Protein AF-A0A3D1TDF5-F1 (afdb_monomer)

Foldseek 3Di:
DDQCVQQPPCVVVLVVCVVQVVVVHDDDDDDDPPNCPVVSQVNVCVVVVHDDDDDDDDPPDDPCNVVPDDDD

Mean predicted aligned error: 4.63 Å

Sequence (72 aa):
MEIGKAMVGQQEIVEATLTAMLAGGHVLLEGVPGLGKTLLVKTLSQVLELPFQRIQFTPDLMPSDITGTDVL

pLDDT: mean 90.36, std 7.16, range [58.84, 97.81]

Structure (mmCIF, N/CA/C/O backbone):
data_AF-A0A3D1TDF5-F1
#
_entry.id   AF-A0A3D1TDF5-F1
#
loop_
_atom_site.group_PDB
_atom_site.id
_atom_site.type_symbol
_atom_site.label_atom_id
_atom_site.label_alt_id
_atom_site.label_comp_id
_atom_site.label_asym_id
_atom_site.label_entity_id
_atom_site.label_seq_id
_atom_site.pdbx_PDB_ins_code
_atom_site.Cartn_x
_atom_site.Cartn_y
_atom_site.Cartn_z
_atom_site.occupancy
_atom_site.B_iso_or_equiv
_atom_site.auth_seq_id
_atom_site.auth_comp_id
_atom_site.auth_asym_id
_atom_site.auth_atom_id
_atom_site.pdbx_PDB_model_num
ATOM 1 N N . MET A 1 1 ? -3.731 -8.897 15.742 1.00 65.19 1 MET A N 1
ATOM 2 C CA . MET A 1 1 ? -3.366 -7.463 15.618 1.00 65.19 1 MET A CA 1
ATOM 3 C C . MET A 1 1 ? -4.610 -6.729 15.138 1.00 65.19 1 MET A C 1
ATOM 5 O O . MET A 1 1 ? -5.421 -7.378 14.500 1.00 65.19 1 MET A O 1
ATOM 9 N N . GLU A 1 2 ? -4.810 -5.450 15.450 1.00 82.12 2 GLU A N 1
ATOM 10 C CA . GLU A 1 2 ? -5.926 -4.666 14.887 1.00 82.12 2 GLU A CA 1
ATOM 11 C C . GLU A 1 2 ? -5.381 -3.412 14.200 1.00 82.12 2 GLU A C 1
ATOM 13 O O . GLU A 1 2 ? -4.341 -2.890 14.613 1.00 82.12 2 GLU A O 1
ATOM 18 N N . ILE A 1 3 ? -6.071 -2.931 13.162 1.00 84.75 3 ILE A N 1
ATOM 19 C CA . ILE A 1 3 ? -5.565 -1.848 12.304 1.00 84.75 3 ILE A CA 1
ATOM 20 C C . ILE A 1 3 ? -5.356 -0.556 13.107 1.00 84.75 3 ILE A C 1
ATOM 22 O O . ILE A 1 3 ? -4.295 0.060 13.011 1.00 84.75 3 ILE A O 1
ATOM 26 N N . GLY A 1 4 ? -6.310 -0.194 13.970 1.00 82.00 4 GLY A N 1
ATOM 27 C CA . GLY A 1 4 ? -6.257 1.038 14.767 1.00 82.00 4 GLY A CA 1
ATOM 28 C C . GLY A 1 4 ? -5.103 1.107 15.776 1.00 82.00 4 GLY A C 1
ATOM 29 O O . GLY A 1 4 ? -4.680 2.201 16.137 1.00 82.00 4 GLY A O 1
ATOM 30 N N . LYS A 1 5 ? -4.534 -0.037 16.191 1.00 84.69 5 LYS A N 1
ATOM 31 C CA . LYS A 1 5 ? -3.335 -0.068 17.052 1.00 84.69 5 LYS A CA 1
ATOM 32 C C . LYS A 1 5 ? -2.043 0.215 16.287 1.00 84.69 5 LYS A C 1
ATOM 34 O O . LYS A 1 5 ? -1.087 0.698 16.884 1.00 84.69 5 LYS A O 1
ATOM 39 N N . ALA A 1 6 ? -1.994 -0.111 14.996 1.00 84.56 6 ALA A N 1
ATOM 40 C CA . ALA A 1 6 ? -0.811 0.092 14.160 1.00 84.56 6 ALA A CA 1
ATOM 41 C C . ALA A 1 6 ? -0.844 1.432 13.405 1.00 84.56 6 ALA A C 1
ATOM 43 O O . ALA A 1 6 ? 0.204 2.023 13.161 1.00 84.56 6 ALA A O 1
ATOM 44 N N . MET A 1 7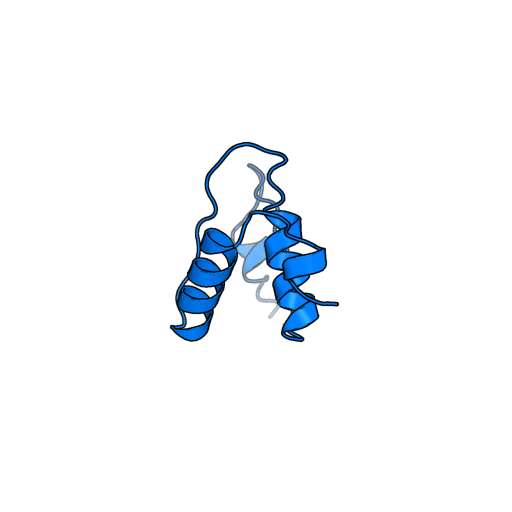 ? -2.041 1.908 13.043 1.00 86.12 7 MET A N 1
ATOM 45 C CA . MET A 1 7 ? -2.266 3.074 12.184 1.00 86.12 7 MET A CA 1
ATOM 46 C C . MET A 1 7 ? -3.084 4.147 12.919 1.00 86.12 7 MET A C 1
ATOM 48 O O . MET A 1 7 ? -4.282 4.307 12.689 1.00 86.12 7 MET A O 1
ATOM 52 N N . VAL A 1 8 ? -2.439 4.893 13.818 1.00 86.12 8 VAL A N 1
ATOM 53 C CA . VAL A 1 8 ? -3.098 5.963 14.589 1.00 86.12 8 VAL A CA 1
ATOM 54 C C . VAL A 1 8 ? -3.289 7.210 13.719 1.00 86.12 8 VAL A C 1
ATOM 56 O O . VAL A 1 8 ? -2.339 7.690 13.105 1.00 86.12 8 VAL A O 1
ATOM 59 N N . GLY A 1 9 ? -4.513 7.746 13.675 1.00 86.19 9 GLY A N 1
ATOM 60 C CA . GLY A 1 9 ? -4.834 8.988 12.953 1.00 86.19 9 GLY A CA 1
ATOM 61 C C . GLY A 1 9 ? -4.910 8.857 11.426 1.00 86.19 9 GLY A C 1
ATOM 62 O O . GLY A 1 9 ? -4.946 9.867 10.737 1.00 86.19 9 GLY A O 1
ATOM 63 N N . GLN A 1 10 ? -4.932 7.630 10.897 1.00 88.19 10 GLN A N 1
ATOM 64 C CA . GLN A 1 10 ? -4.918 7.331 9.458 1.00 88.19 10 GLN A CA 1
ATOM 65 C C . GLN A 1 10 ? -6.185 6.568 9.037 1.00 88.19 10 GLN A C 1
ATOM 67 O O . GLN A 1 10 ? -6.124 5.576 8.316 1.00 88.19 10 GLN A O 1
ATOM 72 N N . GLN A 1 11 ? -7.346 6.975 9.546 1.00 89.88 11 GLN A N 1
ATOM 73 C CA . GLN A 1 11 ? -8.575 6.197 9.380 1.00 89.88 11 GLN A CA 1
ATOM 74 C C . GLN A 1 11 ? -9.137 6.259 7.952 1.00 89.88 11 GLN A C 1
ATOM 76 O O . GLN A 1 11 ? -9.465 5.224 7.380 1.00 89.88 11 GLN A O 1
ATOM 81 N N . GLU A 1 12 ? -9.147 7.441 7.336 1.00 91.62 12 GLU A N 1
ATOM 82 C CA . GLU A 1 12 ? -9.667 7.636 5.976 1.00 91.62 12 GLU A CA 1
ATOM 83 C C . GLU A 1 12 ? -8.914 6.791 4.934 1.00 91.62 12 GLU A C 1
ATOM 85 O O . GLU A 1 12 ? -9.527 6.121 4.103 1.00 91.62 12 GLU A O 1
ATOM 90 N N . ILE A 1 13 ? -7.578 6.738 5.014 1.00 92.06 13 ILE A N 1
ATOM 91 C CA . ILE A 1 13 ? -6.770 5.938 4.081 1.00 92.06 13 ILE A CA 1
ATOM 92 C C . ILE A 1 13 ? -6.991 4.433 4.273 1.00 92.06 13 ILE A C 1
ATOM 94 O O . ILE A 1 13 ? -6.974 3.682 3.296 1.00 92.06 13 ILE A O 1
ATOM 98 N N . VAL A 1 14 ? -7.231 3.982 5.509 1.00 92.88 14 VAL A N 1
ATOM 99 C CA . VAL A 1 14 ? -7.581 2.585 5.804 1.00 92.88 14 VAL A CA 1
ATOM 100 C C . VAL A 1 14 ? -8.925 2.240 5.166 1.00 92.88 14 VAL A C 1
ATOM 102 O O . VAL A 1 14 ? -9.016 1.243 4.452 1.00 92.88 14 VAL A O 1
ATOM 105 N N . GLU A 1 15 ? -9.944 3.075 5.374 1.00 94.06 15 GLU A N 1
ATOM 106 C CA . GLU A 1 15 ? -11.295 2.861 4.845 1.00 94.06 15 GLU A CA 1
ATOM 107 C C . GLU A 1 15 ? -11.325 2.886 3.310 1.00 94.06 15 GLU A C 1
ATOM 109 O O . GLU A 1 15 ? -11.894 1.985 2.689 1.00 94.06 15 GLU A O 1
ATOM 114 N N . ALA A 1 16 ? -10.644 3.847 2.678 1.00 94.94 16 ALA A N 1
ATOM 115 C CA . ALA A 1 16 ? -10.538 3.923 1.221 1.00 94.94 16 ALA A CA 1
ATOM 116 C C . ALA A 1 16 ? -9.808 2.705 0.628 1.00 94.94 16 ALA A C 1
ATOM 118 O O . ALA A 1 16 ? -10.249 2.139 -0.375 1.00 94.94 16 ALA A O 1
ATOM 119 N N . THR A 1 17 ? -8.725 2.257 1.276 1.00 94.81 17 THR A N 1
ATOM 120 C CA . THR A 1 17 ? -7.968 1.075 0.832 1.00 94.81 17 THR A CA 1
ATOM 121 C C . THR A 1 17 ? -8.817 -0.190 0.935 1.00 94.81 17 THR A C 1
ATOM 123 O O . THR A 1 17 ? -8.885 -0.960 -0.020 1.00 94.81 17 THR A O 1
ATOM 126 N N . LEU A 1 18 ? -9.516 -0.384 2.059 1.00 94.50 18 LEU A N 1
ATOM 127 C CA . LEU A 1 18 ? -10.436 -1.508 2.242 1.00 94.50 18 LEU A CA 1
ATOM 128 C C . LEU A 1 18 ? -11.569 -1.486 1.213 1.00 94.50 18 LEU A C 1
ATOM 130 O O . LEU A 1 18 ? -11.873 -2.519 0.623 1.00 94.50 18 LEU A O 1
ATOM 134 N N . THR A 1 19 ? -12.152 -0.315 0.954 1.00 96.88 19 THR A N 1
ATOM 135 C CA . THR A 1 19 ? -13.224 -0.151 -0.037 1.00 96.88 19 THR A CA 1
ATOM 136 C C . THR A 1 19 ? -12.760 -0.581 -1.427 1.00 96.88 19 THR A C 1
ATOM 138 O O . THR A 1 19 ? -13.431 -1.377 -2.081 1.00 96.88 19 THR A O 1
ATOM 141 N N . ALA A 1 20 ? -11.585 -0.118 -1.863 1.00 97.38 20 ALA A N 1
ATOM 142 C CA . ALA A 1 20 ? -11.019 -0.504 -3.151 1.00 97.38 20 ALA A CA 1
ATOM 143 C C . ALA A 1 20 ? -10.714 -2.009 -3.224 1.00 97.38 20 ALA A C 1
ATOM 145 O O . ALA A 1 20 ? -11.073 -2.646 -4.209 1.00 97.38 20 ALA A O 1
ATOM 146 N N . MET A 1 21 ? -10.115 -2.592 -2.179 1.00 94.50 21 MET A N 1
ATOM 147 C CA . MET A 1 21 ? -9.821 -4.031 -2.127 1.00 94.50 21 MET A CA 1
ATOM 148 C C . MET A 1 21 ? -11.092 -4.883 -2.226 1.00 94.50 21 MET A C 1
ATOM 150 O O . MET A 1 21 ? -11.134 -5.830 -3.008 1.00 94.50 21 MET A O 1
ATOM 154 N N . LEU A 1 22 ? -12.139 -4.531 -1.472 1.00 94.75 22 LEU A N 1
ATOM 155 C CA . LEU A 1 22 ? -13.422 -5.243 -1.487 1.00 94.75 22 LEU A CA 1
ATOM 156 C C . LEU A 1 22 ? -14.165 -5.090 -2.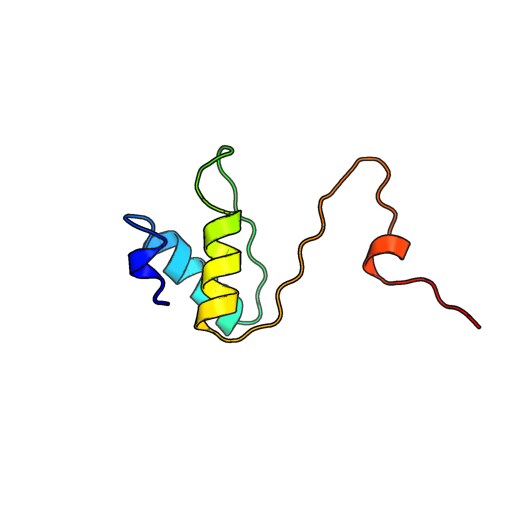821 1.00 94.75 22 LEU A C 1
ATOM 158 O O . LEU A 1 22 ? -14.901 -5.990 -3.215 1.00 94.75 22 LEU A O 1
ATOM 162 N N . ALA A 1 23 ? -13.945 -3.984 -3.531 1.00 97.81 23 ALA A N 1
ATOM 163 C CA . ALA A 1 23 ? -14.467 -3.760 -4.876 1.00 97.81 23 ALA A CA 1
ATOM 164 C C . ALA A 1 23 ? -13.622 -4.420 -5.990 1.00 97.81 23 ALA A C 1
ATOM 166 O O . ALA A 1 23 ? -13.970 -4.296 -7.162 1.00 97.81 23 ALA A O 1
ATOM 167 N N . GLY A 1 24 ? -12.512 -5.095 -5.656 1.00 96.06 24 GLY A N 1
ATOM 168 C CA . GLY A 1 24 ? -11.588 -5.682 -6.636 1.00 96.06 24 GLY A CA 1
ATOM 169 C C . GLY A 1 24 ? -10.716 -4.661 -7.380 1.00 96.06 24 GLY A C 1
ATOM 170 O O . GLY A 1 24 ? -10.197 -4.960 -8.452 1.00 96.06 24 GLY A O 1
ATOM 171 N N . GLY A 1 25 ? -10.577 -3.447 -6.845 1.00 96.75 25 GLY A N 1
ATOM 172 C CA . GLY A 1 25 ? -9.775 -2.368 -7.416 1.00 96.75 25 GLY A CA 1
ATOM 173 C C . GLY A 1 25 ? -8.306 -2.379 -6.982 1.00 96.75 25 GLY A C 1
ATOM 174 O O . GLY A 1 25 ? -7.871 -3.162 -6.137 1.00 96.75 25 GLY A O 1
ATOM 175 N N . HIS A 1 26 ? -7.537 -1.444 -7.543 1.00 96.44 26 HIS A N 1
ATOM 176 C CA . HIS A 1 26 ? -6.135 -1.203 -7.196 1.00 96.44 26 HIS A CA 1
ATOM 177 C C . HIS A 1 26 ? -5.973 0.150 -6.497 1.00 96.44 26 HIS A C 1
ATOM 179 O O . HIS A 1 26 ? -6.676 1.107 -6.815 1.00 96.44 26 HIS A O 1
ATOM 185 N N . VAL A 1 27 ? -5.029 0.234 -5.556 1.00 95.50 27 VAL A N 1
ATOM 186 C CA . VAL A 1 27 ? -4.787 1.438 -4.748 1.00 95.50 27 VAL A CA 1
ATOM 187 C C . VAL A 1 27 ? -3.395 1.989 -5.030 1.00 95.50 27 VAL A C 1
ATOM 189 O O . VAL A 1 27 ? -2.401 1.277 -4.889 1.00 95.50 27 VAL A O 1
ATOM 192 N N . LEU A 1 28 ? -3.324 3.276 -5.371 1.00 94.56 28 LEU A N 1
ATOM 193 C CA . LEU A 1 28 ? -2.081 4.038 -5.454 1.00 94.56 28 LEU A CA 1
ATOM 194 C C . LEU A 1 28 ? -1.928 4.896 -4.191 1.00 94.56 28 LEU A C 1
ATOM 196 O O . LEU A 1 28 ? -2.738 5.780 -3.931 1.00 94.56 28 LEU A O 1
ATOM 200 N N . LEU A 1 29 ? -0.888 4.637 -3.395 1.00 91.69 29 LEU A N 1
ATOM 201 C CA . LEU A 1 29 ? -0.617 5.376 -2.158 1.00 91.69 29 LEU A CA 1
ATOM 202 C C . LEU A 1 29 ? 0.413 6.492 -2.402 1.00 91.69 29 LEU A C 1
ATOM 204 O O . LEU A 1 29 ? 1.624 6.255 -2.336 1.00 91.69 29 LEU A O 1
ATOM 208 N N . GLU A 1 30 ? -0.042 7.729 -2.602 1.00 90.06 30 GLU A N 1
ATOM 209 C CA . GLU A 1 30 ? 0.808 8.922 -2.780 1.00 90.06 30 GLU A CA 1
ATOM 210 C C . GLU A 1 30 ? 1.077 9.675 -1.466 1.00 90.06 30 GLU A C 1
ATOM 212 O O . GLU A 1 30 ? 0.485 9.382 -0.431 1.00 90.06 30 GLU A O 1
ATOM 217 N N . GLY A 1 31 ? 2.130 10.498 -1.426 1.00 84.75 31 GLY A N 1
ATOM 218 C CA . GLY A 1 31 ? 2.612 11.173 -0.207 1.00 84.75 31 GLY A CA 1
ATOM 219 C C . GLY A 1 31 ? 4.072 10.872 0.145 1.00 84.75 31 GLY A C 1
ATOM 220 O O . GLY A 1 31 ? 4.684 9.973 -0.436 1.00 84.75 31 GLY A O 1
ATOM 221 N N . VAL A 1 32 ? 4.620 11.624 1.100 1.00 87.88 32 VAL A N 1
ATOM 222 C CA . VAL A 1 32 ? 6.055 11.614 1.428 1.00 87.88 32 VAL A CA 1
ATOM 223 C C . VAL A 1 32 ? 6.531 10.288 2.052 1.00 87.88 32 VAL A C 1
ATOM 225 O O . VAL A 1 32 ? 5.732 9.549 2.645 1.00 87.88 32 VAL A O 1
ATOM 228 N N . PRO A 1 33 ? 7.833 9.956 1.936 1.00 84.38 33 PRO A N 1
ATOM 229 C CA . PRO A 1 33 ? 8.420 8.815 2.632 1.00 84.38 33 PRO A CA 1
ATOM 230 C C . PRO A 1 33 ? 8.200 8.890 4.148 1.00 84.38 33 PRO A C 1
ATOM 232 O O . PRO A 1 33 ? 8.215 9.967 4.735 1.00 84.38 33 PRO A O 1
ATOM 235 N N . GLY A 1 34 ? 8.013 7.736 4.791 1.00 82.19 34 GLY A N 1
ATOM 236 C CA . GLY A 1 34 ? 7.865 7.650 6.249 1.00 82.19 34 GLY A CA 1
ATOM 237 C C . GLY A 1 34 ? 6.431 7.738 6.783 1.00 82.19 34 GLY A C 1
ATOM 238 O O . GLY A 1 34 ? 6.224 7.468 7.959 1.00 82.19 34 GLY A O 1
ATOM 239 N N . LEU A 1 35 ? 5.418 7.988 5.944 1.00 83.44 35 LEU A N 1
ATOM 240 C CA . LEU A 1 35 ? 4.002 8.038 6.365 1.00 83.44 35 LEU A CA 1
ATOM 241 C C . LEU A 1 35 ? 3.333 6.663 6.565 1.00 83.44 35 LEU A C 1
ATOM 243 O O . LEU A 1 35 ? 2.118 6.529 6.469 1.00 83.44 35 LEU A O 1
ATOM 247 N N . GLY A 1 36 ? 4.113 5.608 6.800 1.00 88.50 36 GLY A N 1
ATOM 248 C CA . GLY A 1 36 ? 3.553 4.298 7.140 1.00 88.50 36 GLY A CA 1
ATOM 249 C C . GLY A 1 36 ? 2.848 3.554 5.998 1.00 88.50 36 GLY A C 1
ATOM 250 O O . GLY A 1 36 ? 2.137 2.601 6.276 1.00 88.50 36 GLY A O 1
ATOM 251 N N . LYS A 1 37 ? 3.064 3.894 4.718 1.00 91.62 37 LYS A N 1
ATOM 252 C CA . LYS A 1 37 ? 2.462 3.176 3.566 1.00 91.62 37 LYS A CA 1
ATOM 253 C C . LYS A 1 37 ? 2.737 1.668 3.599 1.00 91.62 37 LYS A C 1
ATOM 255 O O . LYS A 1 37 ? 1.831 0.856 3.469 1.00 91.62 37 LYS A O 1
ATOM 260 N N . THR A 1 38 ? 3.992 1.285 3.839 1.00 91.56 38 THR A N 1
ATOM 261 C CA . THR A 1 38 ? 4.376 -0.128 3.985 1.00 91.56 38 THR A CA 1
ATOM 262 C C . THR A 1 38 ? 3.732 -0.762 5.217 1.00 91.56 38 THR A C 1
ATOM 264 O O . THR A 1 38 ? 3.346 -1.927 5.176 1.00 91.56 38 THR A O 1
ATOM 267 N N . LEU A 1 39 ? 3.601 0.001 6.308 1.00 92.50 39 LEU A N 1
ATOM 268 C CA . LEU A 1 39 ? 2.956 -0.465 7.533 1.00 92.50 39 LEU A CA 1
ATOM 269 C C . LEU A 1 39 ? 1.460 -0.703 7.310 1.00 92.50 39 LEU A C 1
ATOM 271 O O . LEU A 1 39 ? 0.962 -1.730 7.756 1.00 92.50 39 LEU A O 1
ATOM 275 N N . LEU A 1 40 ? 0.774 0.176 6.575 1.00 92.75 40 LEU A N 1
ATOM 276 C CA . LEU A 1 40 ? -0.631 0.031 6.204 1.00 92.75 40 LEU A CA 1
ATOM 277 C C . LEU A 1 40 ? -0.867 -1.292 5.474 1.00 92.75 40 LEU A C 1
ATOM 279 O O . LEU A 1 40 ? -1.627 -2.125 5.960 1.00 92.75 40 LEU A O 1
ATOM 283 N N . VAL A 1 41 ? -0.176 -1.518 4.350 1.00 93.69 41 VAL A N 1
ATOM 284 C CA . VAL A 1 41 ? -0.402 -2.715 3.521 1.00 93.69 41 VAL A CA 1
ATOM 285 C C . VAL A 1 41 ? -0.031 -3.994 4.281 1.00 93.69 41 VAL A C 1
ATOM 287 O O . VAL A 1 41 ? -0.764 -4.977 4.219 1.00 93.69 41 VAL A O 1
ATOM 290 N N . LYS A 1 42 ? 1.057 -3.973 5.066 1.00 93.62 42 LYS A N 1
ATOM 291 C CA . LYS A 1 42 ? 1.456 -5.111 5.911 1.00 93.62 42 LYS A CA 1
ATOM 292 C C . LYS A 1 42 ? 0.463 -5.380 7.046 1.00 93.62 42 LYS A C 1
ATOM 294 O O . LYS A 1 42 ? 0.211 -6.531 7.377 1.00 93.62 42 LYS A O 1
ATOM 299 N N . THR A 1 43 ? -0.085 -4.336 7.661 1.00 94.06 43 THR A N 1
ATOM 300 C CA . THR A 1 43 ? -1.081 -4.489 8.729 1.00 94.06 43 THR A CA 1
ATOM 301 C C . THR A 1 43 ? -2.373 -5.054 8.157 1.00 94.06 43 THR A C 1
ATOM 303 O O . THR A 1 43 ? -2.931 -5.984 8.728 1.00 94.06 43 THR A O 1
ATOM 306 N N . LEU A 1 44 ? -2.826 -4.540 7.010 1.00 93.88 44 LEU A N 1
ATOM 307 C CA . LEU A 1 44 ? -4.013 -5.048 6.327 1.00 93.88 44 LEU A CA 1
ATOM 308 C C . LEU A 1 44 ? -3.858 -6.525 5.960 1.00 93.88 44 LEU A C 1
ATOM 310 O O . LEU A 1 44 ? -4.751 -7.307 6.266 1.00 93.88 44 LEU A O 1
ATOM 314 N N . SER A 1 45 ? -2.720 -6.934 5.390 1.00 94.56 45 SER A N 1
ATOM 315 C CA . SER A 1 45 ? -2.502 -8.346 5.056 1.00 94.56 45 SER A CA 1
ATOM 316 C C . SER A 1 45 ? -2.488 -9.254 6.287 1.00 94.56 45 SER A C 1
ATOM 318 O O . SER A 1 45 ? -3.054 -10.340 6.245 1.00 94.56 45 SER A O 1
ATOM 320 N N . GLN A 1 46 ? -1.912 -8.803 7.406 1.00 94.38 46 GLN A N 1
ATOM 321 C CA . GLN A 1 46 ? -1.903 -9.559 8.662 1.00 94.38 46 GLN A CA 1
AT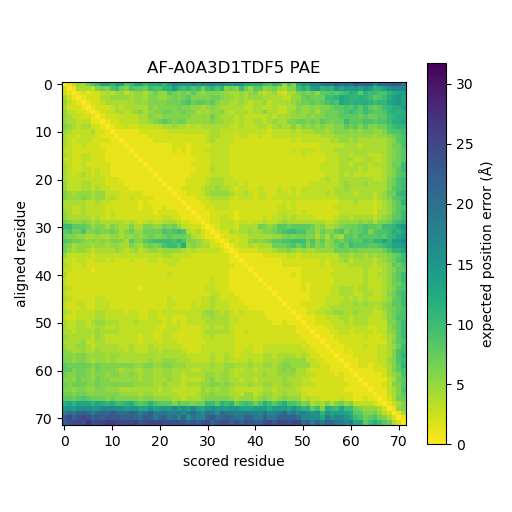OM 322 C C . GLN A 1 46 ? -3.285 -9.669 9.311 1.00 94.38 46 GLN A C 1
ATOM 324 O O . GLN A 1 46 ? -3.604 -10.710 9.874 1.00 94.38 46 GLN A O 1
ATOM 329 N N . VAL A 1 47 ? -4.086 -8.601 9.278 1.00 94.12 47 VAL A N 1
ATOM 330 C CA . VAL A 1 47 ? -5.426 -8.578 9.890 1.00 94.12 47 VAL A CA 1
ATOM 331 C C . VAL A 1 47 ? -6.438 -9.357 9.053 1.00 94.12 47 VAL A C 1
ATOM 333 O O . VAL A 1 47 ? -7.337 -9.972 9.615 1.00 94.12 47 VAL A O 1
ATOM 336 N N . LEU A 1 48 ? -6.287 -9.336 7.729 1.00 93.19 48 LEU A N 1
ATOM 337 C CA . LEU A 1 48 ? -7.180 -10.012 6.785 1.00 93.19 48 LEU A CA 1
ATOM 338 C C . LEU A 1 48 ? -6.690 -11.412 6.379 1.00 93.19 48 LEU A C 1
ATOM 340 O O . LEU A 1 48 ? -7.314 -12.038 5.529 1.00 93.19 48 LEU A O 1
ATOM 344 N N . GLU A 1 49 ? -5.574 -11.880 6.945 1.00 95.00 49 GLU A N 1
ATOM 345 C CA . GLU A 1 49 ? -4.941 -13.171 6.625 1.00 95.00 49 GLU A CA 1
ATOM 346 C C . GLU A 1 49 ? -4.662 -13.366 5.119 1.00 95.00 49 GLU A C 1
ATOM 348 O O . GLU A 1 49 ? -4.792 -14.455 4.563 1.00 95.00 49 GLU A O 1
ATOM 353 N N . LEU A 1 50 ? -4.249 -12.290 4.443 1.00 94.56 50 LEU A N 1
ATOM 354 C CA . LEU A 1 50 ? -3.962 -12.285 3.009 1.00 94.56 50 LEU A CA 1
ATOM 355 C C . LEU A 1 50 ? -2.474 -12.530 2.724 1.00 94.56 50 LEU A C 1
ATOM 357 O O . LEU A 1 50 ? -1.609 -12.066 3.478 1.00 94.56 50 LEU A O 1
ATOM 361 N N . PRO A 1 51 ? -2.135 -13.177 1.593 1.00 94.31 51 PRO A N 1
ATOM 362 C CA . PRO A 1 51 ? -0.757 -13.235 1.135 1.00 94.31 51 PRO A CA 1
ATOM 363 C C . PRO A 1 51 ? -0.226 -11.819 0.885 1.00 94.31 51 PRO A 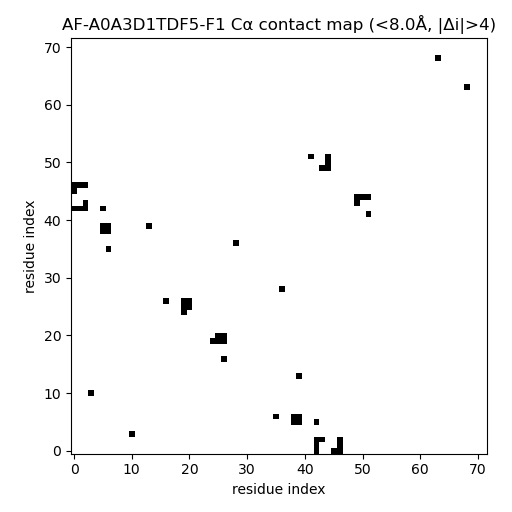C 1
ATOM 365 O O . PRO A 1 51 ? -0.894 -10.970 0.295 1.00 94.31 51 PRO A O 1
ATOM 368 N N . PHE A 1 52 ? 1.002 -11.566 1.332 1.00 94.19 52 PHE A N 1
ATOM 369 C CA . PHE A 1 52 ? 1.679 -10.289 1.141 1.00 94.19 52 PHE A CA 1
ATOM 370 C C . PHE A 1 52 ? 2.963 -10.492 0.354 1.00 94.19 52 PHE A C 1
ATOM 372 O O . PHE A 1 52 ? 3.856 -11.222 0.784 1.00 94.19 52 PHE A O 1
ATOM 379 N N . GLN A 1 53 ? 3.070 -9.795 -0.772 1.00 92.94 53 GLN A N 1
ATOM 380 C CA . GLN A 1 53 ? 4.296 -9.696 -1.547 1.00 92.94 53 GLN A CA 1
ATOM 381 C C . GLN A 1 53 ? 4.631 -8.230 -1.792 1.00 92.94 53 GLN A C 1
ATOM 383 O O . GLN A 1 53 ? 3.751 -7.390 -1.972 1.00 92.94 53 GLN A O 1
ATOM 388 N N . ARG A 1 54 ? 5.928 -7.920 -1.771 1.00 93.12 54 ARG A N 1
ATOM 389 C CA . ARG A 1 54 ? 6.449 -6.579 -2.022 1.00 93.12 54 ARG A CA 1
ATOM 390 C C . ARG A 1 54 ? 7.498 -6.656 -3.116 1.00 93.12 54 ARG A C 1
ATOM 392 O O . ARG A 1 54 ? 8.520 -7.307 -2.931 1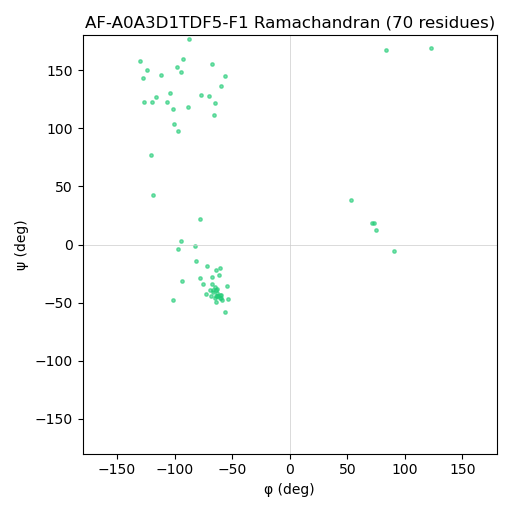.00 93.12 54 ARG A O 1
ATOM 399 N N . ILE A 1 55 ? 7.270 -5.904 -4.186 1.00 93.62 55 ILE A N 1
ATOM 400 C CA . ILE A 1 55 ? 8.233 -5.691 -5.264 1.00 93.62 55 ILE A CA 1
ATOM 401 C C . ILE A 1 55 ? 8.760 -4.265 -5.127 1.00 93.62 55 ILE A C 1
ATOM 403 O O . ILE A 1 55 ? 7.985 -3.308 -5.081 1.00 93.62 55 ILE A O 1
ATOM 407 N N . GLN A 1 56 ? 10.077 -4.115 -5.000 1.00 92.75 56 GLN A N 1
ATOM 408 C CA . GLN A 1 56 ? 10.716 -2.806 -5.062 1.00 92.75 56 GLN A CA 1
ATOM 409 C C . GLN A 1 56 ? 11.040 -2.512 -6.521 1.00 92.75 56 GLN A C 1
ATOM 411 O O . GLN A 1 56 ? 11.832 -3.221 -7.124 1.00 92.75 56 GLN A O 1
ATOM 416 N N . PHE A 1 57 ? 10.454 -1.449 -7.062 1.00 93.62 57 PHE A N 1
ATOM 417 C CA . PHE A 1 57 ? 10.803 -0.982 -8.396 1.00 93.62 57 PHE A CA 1
ATOM 418 C C . PHE A 1 57 ? 12.212 -0.392 -8.362 1.00 93.62 57 PHE A C 1
ATOM 420 O O . PHE A 1 57 ? 12.511 0.468 -7.524 1.00 93.62 57 PHE A O 1
ATOM 427 N N . THR A 1 58 ? 13.061 -0.871 -9.261 1.00 95.50 58 THR A N 1
ATOM 428 C CA . THR A 1 58 ? 14.415 -0.380 -9.518 1.00 95.50 58 THR A CA 1
ATOM 429 C C . THR A 1 58 ? 14.576 -0.166 -11.030 1.00 95.50 58 THR A C 1
ATOM 431 O O . THR A 1 58 ? 13.793 -0.726 -11.800 1.00 95.50 58 THR A O 1
ATOM 434 N N . PRO A 1 59 ? 15.524 0.670 -11.492 1.00 96.75 59 PRO A N 1
ATOM 435 C CA . PRO A 1 59 ? 15.681 0.966 -12.923 1.00 96.75 59 PRO A CA 1
ATOM 436 C C . PRO A 1 59 ? 15.999 -0.253 -13.802 1.00 96.75 59 PRO A C 1
ATOM 438 O O . PRO A 1 59 ? 15.820 -0.197 -15.012 1.00 96.75 59 PRO A O 1
ATOM 441 N N . ASP A 1 60 ? 16.499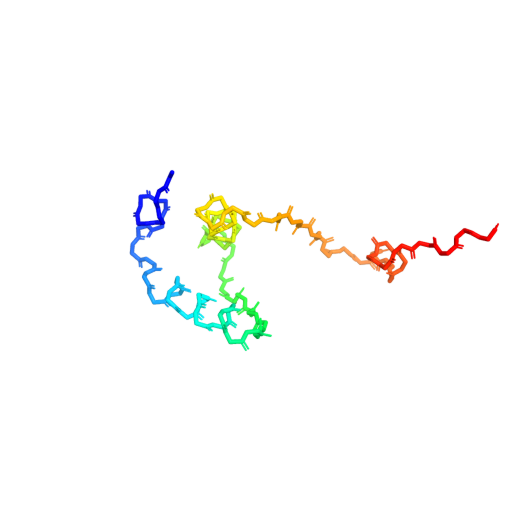 -1.321 -13.191 1.00 96.19 60 ASP A N 1
ATOM 442 C CA . ASP A 1 60 ? 16.907 -2.587 -13.795 1.00 96.19 60 ASP A CA 1
ATOM 443 C C . ASP A 1 60 ? 15.839 -3.689 -13.712 1.00 96.19 60 ASP A C 1
ATOM 445 O O . ASP A 1 60 ? 16.050 -4.764 -14.265 1.00 96.19 60 ASP A O 1
ATOM 449 N N . LEU A 1 61 ? 14.701 -3.438 -13.052 1.00 95.31 61 LEU A N 1
ATOM 450 C CA . LEU A 1 61 ? 13.628 -4.425 -12.922 1.00 95.31 61 LEU A CA 1
ATOM 451 C C . LEU A 1 61 ? 13.020 -4.750 -14.297 1.00 95.31 61 LEU 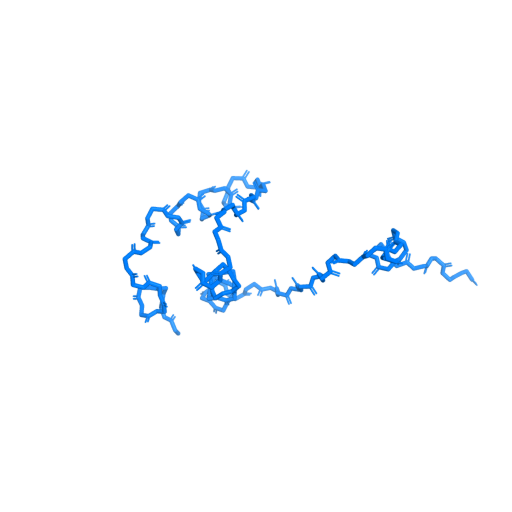A C 1
ATOM 453 O O . LEU A 1 61 ? 12.485 -3.868 -14.975 1.00 95.31 61 LEU A O 1
ATOM 457 N N . MET A 1 62 ? 13.053 -6.024 -14.687 1.00 94.44 62 MET A N 1
ATOM 458 C CA . MET A 1 62 ? 12.504 -6.521 -15.947 1.00 94.44 62 MET A CA 1
ATOM 459 C C . MET A 1 62 ? 11.105 -7.120 -15.733 1.00 94.44 62 MET A C 1
ATOM 461 O O . MET A 1 62 ? 10.811 -7.652 -14.662 1.00 94.44 62 MET A O 1
ATOM 465 N N . PRO A 1 63 ? 10.220 -7.119 -16.749 1.00 93.00 63 PRO A N 1
ATOM 466 C CA . PRO A 1 63 ? 8.903 -7.753 -16.633 1.00 93.00 63 PRO A CA 1
ATOM 467 C C . PRO A 1 63 ? 8.963 -9.226 -16.196 1.00 93.00 63 PRO A C 1
ATOM 469 O O . PRO A 1 63 ? 8.132 -9.662 -15.400 1.00 93.00 63 PRO A O 1
ATOM 472 N N . SER A 1 64 ? 9.984 -9.962 -16.651 1.00 93.81 64 SER A N 1
ATOM 473 C CA . SER A 1 64 ? 10.236 -11.362 -16.284 1.00 93.81 64 SER A CA 1
ATOM 474 C C . SER A 1 64 ? 10.482 -11.573 -14.789 1.00 93.81 64 SER A C 1
ATOM 476 O O . SER A 1 64 ? 10.194 -12.654 -14.279 1.00 93.81 64 SER A O 1
ATOM 478 N N . ASP A 1 65 ? 10.965 -10.555 -14.069 1.00 92.31 65 ASP A N 1
ATOM 479 C CA . ASP A 1 65 ? 11.163 -10.622 -12.616 1.00 92.31 65 ASP A CA 1
ATOM 480 C C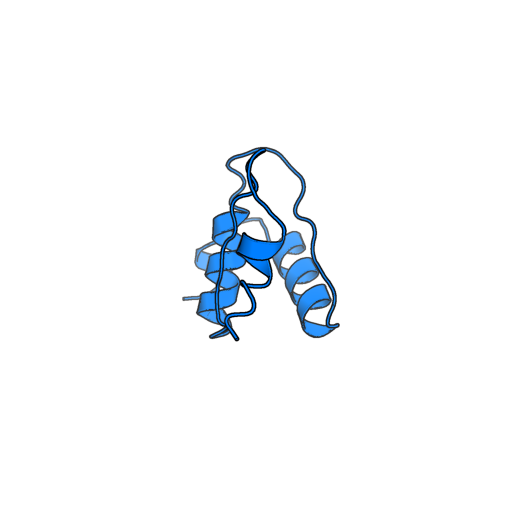 . ASP A 1 65 ? 9.827 -10.598 -11.851 1.00 92.31 65 ASP A C 1
ATOM 482 O O . ASP A 1 65 ? 9.766 -10.991 -10.687 1.00 92.31 65 ASP A O 1
ATOM 486 N N . ILE A 1 66 ? 8.744 -10.148 -12.502 1.00 92.12 66 ILE A N 1
ATOM 487 C CA . ILE A 1 66 ? 7.391 -10.069 -11.933 1.00 92.12 66 ILE A CA 1
ATOM 488 C C . ILE A 1 66 ? 6.531 -11.238 -12.412 1.00 92.12 66 ILE A C 1
ATOM 490 O O . ILE A 1 66 ? 5.852 -11.877 -11.611 1.00 92.12 66 ILE A O 1
ATOM 494 N N . THR A 1 67 ? 6.531 -11.510 -13.719 1.00 92.62 67 THR A N 1
ATOM 495 C CA . THR A 1 67 ? 5.684 -12.554 -14.316 1.00 92.62 67 THR A CA 1
ATOM 496 C C . THR A 1 67 ? 6.274 -13.954 -14.174 1.00 92.62 67 THR A C 1
ATOM 498 O O . THR A 1 67 ? 5.564 -14.932 -14.385 1.00 92.62 67 THR A O 1
ATOM 501 N N . GLY A 1 68 ? 7.557 -14.056 -13.822 1.00 86.56 68 GLY A N 1
ATOM 502 C CA . GLY A 1 68 ? 8.330 -15.283 -13.947 1.00 86.56 68 GLY A CA 1
ATOM 503 C C . GLY A 1 68 ? 8.896 -15.453 -15.359 1.00 86.56 68 GLY A C 1
ATOM 504 O O . GLY A 1 68 ? 8.537 -14.735 -16.296 1.00 86.56 68 GLY A O 1
ATOM 505 N N . THR A 1 69 ? 9.818 -16.405 -15.495 1.00 81.81 69 THR A N 1
ATOM 506 C CA . THR A 1 69 ? 10.364 -16.836 -16.788 1.00 81.81 69 THR A CA 1
ATOM 507 C C . THR A 1 69 ? 9.732 -18.172 -17.155 1.00 81.81 69 THR A C 1
ATOM 509 O O . THR A 1 69 ? 9.742 -19.085 -16.329 1.00 81.81 69 THR A O 1
ATOM 512 N N . ASP A 1 70 ? 9.208 -18.298 -18.374 1.00 73.75 70 ASP A N 1
ATOM 513 C CA . ASP A 1 70 ? 8.777 -19.594 -18.900 1.00 73.75 70 ASP A CA 1
ATOM 514 C C . ASP A 1 70 ? 10.007 -20.493 -19.075 1.00 73.75 70 ASP A C 1
ATOM 516 O O . A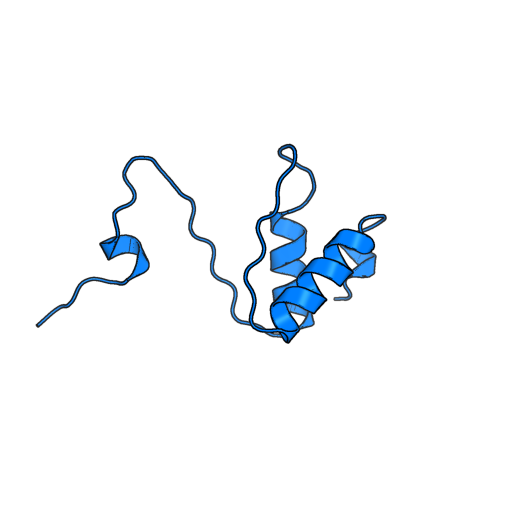SP A 1 70 ? 10.871 -20.237 -19.915 1.00 73.75 70 ASP A O 1
ATOM 520 N N . VAL A 1 71 ? 10.101 -21.540 -18.257 1.00 70.44 71 VAL A N 1
ATOM 521 C CA . VAL A 1 71 ? 11.096 -22.605 -18.416 1.00 70.44 71 VAL A CA 1
ATOM 522 C C . VAL A 1 71 ? 10.383 -23.776 -19.087 1.00 70.44 71 VAL A C 1
ATOM 524 O O . VAL A 1 71 ? 9.577 -24.450 -18.445 1.00 70.44 71 VAL A O 1
ATOM 527 N N . LEU A 1 72 ? 10.631 -23.958 -20.387 1.00 58.84 72 LEU A N 1
ATOM 528 C CA . LEU A 1 72 ? 10.187 -25.118 -21.173 1.00 58.84 72 LEU A CA 1
ATOM 529 C C . LEU A 1 72 ? 11.119 -26.317 -20.971 1.00 58.84 72 LEU A C 1
ATOM 531 O O . LEU A 1 72 ? 12.352 -26.100 -20.926 1.00 58.84 72 LEU A O 1
#

Nearest PDB structures (foldseek):
  7ena-assembly1_PF  TM=3.210E-01  e=9.889E+00  Sus scrofa

Radius of gyration: 14.86 Å; Cα contacts (8 Å, |Δi|>4): 29; chains: 1; bounding box: 31×37×38 Å

Solvent-accessible surface area (backbone atoms only — not comparable to full-atom values): 4976 Å² total; per-residue (Å²): 125,58,63,69,82,78,46,75,94,46,60,67,65,52,53,53,49,51,52,32,53,78,71,73,51,85,85,85,88,81,81,68,89,87,74,45,65,70,54,51,58,53,45,50,23,65,64,68,74,44,91,79,86,85,84,82,91,52,99,82,70,52,72,51,80,74,77,50,73,92,81,130

Secondary structure (DSSP, 8-state):
--HHHHSTT-HHHHHHHHHHHHTT------S-TTSSHHHHHHHHHHHTT---------TT--HHHHH-----